Protein AF-A0A939JLJ9-F1 (afdb_monomer_lite)

Sequence (123 aa):
MAKREEILDTALEVIARDGYSRATVRELANSVGLSQAGLLHYFGTKEQLFVEILRRRDERDQRAYGEAVGAAGTAADIAGAFVRLVRHNAQVPGFVQLFTRFSSEASEEQHPAHAFFRDRYAV

Radius of gyration: 15.68 Å; chains: 1; bounding box: 34×30×46 Å

Structure (mmCIF, N/CA/C/O backbone):
data_AF-A0A939JLJ9-F1
#
_entry.id   AF-A0A939JLJ9-F1
#
loop_
_atom_site.group_PDB
_atom_site.id
_atom_site.type_symbol
_atom_site.label_atom_id
_atom_site.label_alt_id
_atom_site.label_comp_id
_atom_site.label_asym_id
_atom_site.label_entity_id
_atom_site.label_seq_id
_atom_site.pdbx_PDB_ins_code
_atom_site.Cartn_x
_atom_site.Cartn_y
_atom_site.Cartn_z
_atom_site.occupancy
_atom_site.B_iso_or_equiv
_atom_site.auth_seq_id
_atom_site.auth_comp_id
_atom_site.auth_asym_id
_atom_site.auth_atom_id
_atom_site.pdbx_PDB_model_num
ATOM 1 N N . MET A 1 1 ? 11.176 3.851 13.111 1.00 63.16 1 MET A N 1
ATOM 2 C CA . MET A 1 1 ? 10.906 3.726 11.663 1.00 63.16 1 MET A CA 1
ATOM 3 C C . MET A 1 1 ? 10.828 2.269 11.224 1.00 63.16 1 MET A C 1
ATOM 5 O O . MET A 1 1 ? 9.762 1.887 10.768 1.00 63.16 1 MET A O 1
ATOM 9 N N . ALA A 1 2 ? 11.836 1.432 11.507 1.00 86.62 2 ALA A N 1
ATOM 10 C CA . ALA A 1 2 ? 11.854 0.010 11.120 1.00 86.62 2 ALA A CA 1
ATOM 11 C C . ALA A 1 2 ? 10.552 -0.775 11.402 1.00 86.62 2 ALA A C 1
ATOM 13 O O . ALA A 1 2 ? 10.023 -1.412 10.502 1.00 86.62 2 ALA A O 1
ATOM 14 N N . LYS A 1 3 ? 9.968 -0.668 12.609 1.00 92.62 3 LYS A N 1
ATOM 15 C CA . LYS A 1 3 ? 8.733 -1.411 12.931 1.00 92.62 3 LYS A CA 1
ATOM 16 C C . LYS A 1 3 ? 7.521 -0.973 12.102 1.00 92.62 3 LYS A C 1
ATOM 18 O O . LYS A 1 3 ? 6.676 -1.792 11.773 1.00 92.62 3 LYS A O 1
ATOM 23 N N . ARG A 1 4 ? 7.426 0.317 11.764 1.00 95.31 4 ARG A N 1
ATOM 24 C CA . ARG A 1 4 ? 6.323 0.838 10.944 1.00 95.31 4 ARG A CA 1
ATOM 25 C C . ARG A 1 4 ? 6.418 0.302 9.517 1.00 95.31 4 ARG A C 1
ATOM 27 O O . ARG A 1 4 ? 5.406 -0.105 8.966 1.00 95.31 4 ARG A O 1
ATOM 34 N N . GLU A 1 5 ? 7.623 0.275 8.955 1.00 94.81 5 GLU A N 1
ATOM 35 C CA . GLU A 1 5 ? 7.892 -0.295 7.628 1.00 94.81 5 GLU A CA 1
ATOM 36 C C . GLU A 1 5 ? 7.624 -1.803 7.598 1.00 94.81 5 GLU A C 1
ATOM 38 O O . GLU A 1 5 ? 6.909 -2.262 6.717 1.00 94.81 5 GLU A O 1
ATOM 43 N N . GLU A 1 6 ? 8.081 -2.548 8.610 1.00 94.62 6 GLU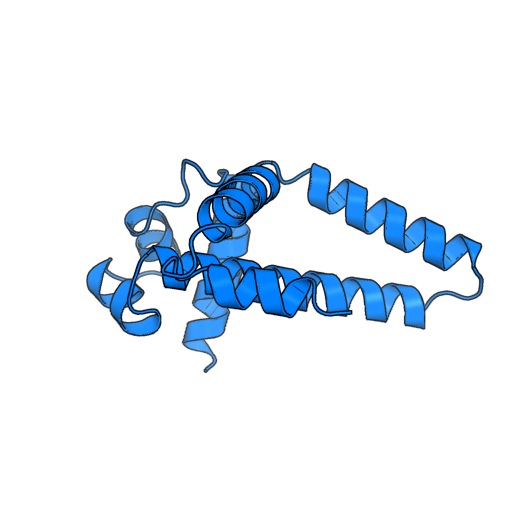 A N 1
ATOM 44 C CA . GLU A 1 6 ? 7.806 -3.985 8.763 1.00 94.62 6 GLU A CA 1
ATOM 45 C C . GLU A 1 6 ? 6.298 -4.285 8.785 1.00 94.62 6 GLU A C 1
ATOM 47 O O . GLU A 1 6 ? 5.830 -5.225 8.137 1.00 94.62 6 GLU A O 1
ATOM 52 N N . ILE A 1 7 ? 5.518 -3.459 9.495 1.00 96.25 7 ILE A N 1
ATOM 53 C CA . ILE A 1 7 ? 4.059 -3.591 9.519 1.00 96.25 7 ILE A CA 1
ATOM 54 C C . ILE A 1 7 ? 3.466 -3.367 8.125 1.00 96.25 7 ILE A C 1
ATOM 56 O O . ILE A 1 7 ? 2.595 -4.129 7.707 1.00 96.25 7 ILE A O 1
ATOM 60 N N . LEU A 1 8 ? 3.918 -2.336 7.408 1.00 96.19 8 LEU A N 1
ATOM 61 C CA . LEU A 1 8 ? 3.416 -2.029 6.069 1.00 96.19 8 LEU A CA 1
ATOM 62 C C . LEU A 1 8 ? 3.784 -3.126 5.065 1.00 96.19 8 LEU A C 1
ATOM 64 O O . LEU A 1 8 ? 2.927 -3.531 4.286 1.00 96.19 8 LEU A O 1
ATOM 68 N N . ASP A 1 9 ? 5.007 -3.650 5.120 1.00 93.88 9 ASP A N 1
ATOM 69 C CA . ASP A 1 9 ? 5.464 -4.731 4.244 1.00 93.88 9 ASP A CA 1
ATOM 70 C C . ASP A 1 9 ? 4.663 -6.018 4.486 1.00 93.88 9 ASP A C 1
ATOM 72 O O . ASP A 1 9 ? 4.153 -6.618 3.539 1.00 93.88 9 ASP A O 1
ATOM 76 N N . THR A 1 10 ? 4.421 -6.371 5.750 1.00 94.19 10 THR A N 1
ATOM 77 C CA . THR A 1 10 ? 3.560 -7.513 6.101 1.00 94.19 10 THR A CA 1
ATOM 78 C C . THR A 1 10 ? 2.116 -7.292 5.638 1.00 94.19 10 THR A C 1
ATOM 80 O O . THR A 1 10 ? 1.476 -8.191 5.093 1.00 94.19 10 THR A O 1
ATOM 83 N N . ALA A 1 11 ? 1.581 -6.079 5.808 1.00 93.44 11 ALA A N 1
ATOM 84 C CA . ALA A 1 11 ? 0.230 -5.752 5.365 1.00 93.44 11 ALA A CA 1
ATOM 85 C C . ALA A 1 11 ? 0.083 -5.829 3.838 1.00 93.44 11 ALA A C 1
ATOM 87 O O . ALA A 1 11 ? -0.963 -6.266 3.348 1.00 93.44 11 ALA A O 1
ATOM 88 N N . LEU A 1 12 ? 1.126 -5.458 3.085 1.00 90.88 12 LEU A N 1
ATOM 89 C CA . LEU A 1 12 ? 1.148 -5.630 1.635 1.00 90.88 12 LEU A CA 1
ATOM 90 C C . LEU A 1 12 ? 1.026 -7.108 1.252 1.00 90.88 12 LEU A C 1
ATOM 92 O O . LEU A 1 12 ? 0.244 -7.442 0.366 1.00 90.88 12 LEU A O 1
ATOM 96 N N . GLU A 1 13 ? 1.750 -7.996 1.931 1.00 88.94 13 GLU A N 1
ATOM 97 C CA . GLU A 1 13 ? 1.680 -9.440 1.681 1.00 88.94 13 GLU A CA 1
ATOM 98 C C . GLU A 1 13 ? 0.297 -10.017 1.996 1.00 88.94 13 GLU A C 1
ATOM 100 O O . GLU A 1 13 ? -0.241 -10.803 1.212 1.00 88.94 13 GLU A O 1
ATOM 105 N N . VAL A 1 14 ? -0.317 -9.593 3.105 1.00 90.38 14 VAL A N 1
ATOM 106 C CA . VAL A 1 14 ? -1.671 -10.025 3.485 1.00 90.38 14 VAL A CA 1
ATOM 107 C C . VAL A 1 14 ? -2.699 -9.580 2.448 1.00 90.38 14 VAL A C 1
ATOM 109 O O . VAL A 1 14 ? -3.480 -10.402 1.974 1.00 90.38 14 VAL A O 1
ATOM 112 N N . ILE A 1 15 ? -2.686 -8.309 2.033 1.00 88.75 15 ILE A N 1
ATOM 113 C CA . ILE A 1 15 ? -3.611 -7.817 0.998 1.00 88.75 15 ILE A CA 1
ATOM 114 C C . ILE A 1 15 ? -3.358 -8.523 -0.330 1.00 88.75 15 ILE A C 1
ATOM 116 O O . ILE A 1 15 ? -4.312 -8.804 -1.064 1.00 88.75 15 ILE A O 1
ATOM 120 N N . ALA A 1 16 ? -2.093 -8.827 -0.631 1.00 84.00 16 ALA A N 1
ATOM 121 C CA . ALA A 1 16 ? -1.745 -9.497 -1.865 1.00 84.00 16 ALA A CA 1
ATOM 122 C C . ALA A 1 16 ? -2.279 -10.929 -1.935 1.00 84.00 16 ALA A C 1
ATOM 124 O O . ALA A 1 16 ? -2.790 -11.348 -2.973 1.00 84.00 16 ALA A O 1
ATOM 125 N N . ARG A 1 17 ? -2.189 -11.657 -0.819 1.00 83.56 17 ARG A N 1
ATOM 126 C CA . ARG A 1 17 ? -2.617 -13.051 -0.707 1.00 83.56 17 ARG A CA 1
ATOM 127 C C . ARG A 1 17 ? -4.126 -13.194 -0.511 1.00 83.56 17 ARG A C 1
ATOM 129 O O . ARG A 1 17 ? -4.758 -14.004 -1.183 1.00 83.56 17 ARG A O 1
ATOM 136 N N . ASP A 1 18 ? -4.696 -12.421 0.409 1.00 81.50 18 ASP A N 1
ATOM 137 C CA . ASP A 1 18 ? -6.040 -12.665 0.948 1.00 81.50 18 ASP A CA 1
ATOM 138 C C . ASP A 1 18 ? -7.097 -11.697 0.391 1.00 81.50 18 ASP A C 1
ATOM 140 O O . ASP A 1 18 ? -8.304 -11.907 0.567 1.00 81.50 18 ASP A O 1
ATOM 144 N N . GLY A 1 19 ? -6.652 -10.658 -0.321 1.00 78.75 19 GLY A N 1
ATOM 145 C CA . GLY A 1 19 ? -7.497 -9.600 -0.856 1.00 78.75 19 GLY A CA 1
ATOM 146 C C . GLY A 1 19 ? -7.845 -8.525 0.178 1.00 78.75 19 GLY A C 1
ATOM 147 O O . GLY A 1 19 ? -7.788 -8.736 1.388 1.00 78.75 19 GLY A O 1
ATOM 148 N N . TYR A 1 20 ? -8.270 -7.353 -0.298 1.00 79.69 20 TYR A N 1
ATOM 149 C CA . TYR A 1 20 ? -8.620 -6.220 0.567 1.00 79.69 20 TYR A CA 1
ATOM 150 C C . TYR A 1 20 ? -9.779 -6.530 1.525 1.00 79.69 20 TYR A C 1
ATOM 152 O O . TYR A 1 20 ? -9.752 -6.122 2.685 1.00 79.69 20 TYR A O 1
ATOM 160 N N . SER A 1 21 ? -10.779 -7.297 1.079 1.00 77.62 21 SER A N 1
ATOM 161 C CA . SER A 1 21 ? -11.934 -7.661 1.907 1.00 77.62 21 SER A CA 1
ATOM 162 C C . SER A 1 21 ? -11.564 -8.448 3.170 1.00 77.62 21 SER A C 1
ATOM 164 O O . SER A 1 21 ? -12.311 -8.393 4.144 1.00 77.62 21 SER A O 1
ATOM 166 N N . ARG A 1 22 ? -10.423 -9.156 3.169 1.00 79.62 22 ARG A N 1
ATOM 167 C CA . ARG A 1 22 ? -9.892 -9.901 4.326 1.00 79.62 22 ARG A CA 1
ATOM 168 C C . ARG A 1 22 ? -8.688 -9.232 4.991 1.00 79.62 22 ARG A C 1
ATOM 170 O O . ARG A 1 22 ? -7.990 -9.847 5.783 1.00 79.62 22 ARG A O 1
ATOM 177 N N . ALA A 1 23 ? -8.404 -7.980 4.659 1.00 84.38 23 ALA A N 1
ATOM 178 C CA . ALA A 1 23 ? -7.325 -7.234 5.289 1.00 84.38 23 ALA A CA 1
ATOM 179 C C . ALA A 1 23 ? -7.869 -6.371 6.433 1.00 84.38 23 ALA A C 1
ATOM 181 O O . ALA A 1 23 ? -7.620 -5.172 6.488 1.00 84.38 23 ALA A O 1
ATOM 182 N N . THR A 1 24 ? -8.680 -6.921 7.342 1.00 90.31 24 THR A N 1
ATOM 183 C CA . THR A 1 24 ? -9.221 -6.109 8.447 1.00 90.31 24 THR A CA 1
ATOM 184 C C . THR A 1 24 ? -8.110 -5.655 9.401 1.00 90.31 24 THR A C 1
ATOM 186 O O . THR A 1 24 ? -7.080 -6.312 9.516 1.00 90.31 24 THR A O 1
ATOM 189 N N . VAL A 1 25 ? -8.326 -4.572 10.166 1.00 93.88 25 VAL A N 1
ATOM 190 C CA . VAL A 1 25 ? -7.371 -4.118 11.209 1.00 93.88 25 VAL A CA 1
ATOM 191 C C . VAL A 1 25 ? -6.998 -5.263 12.154 1.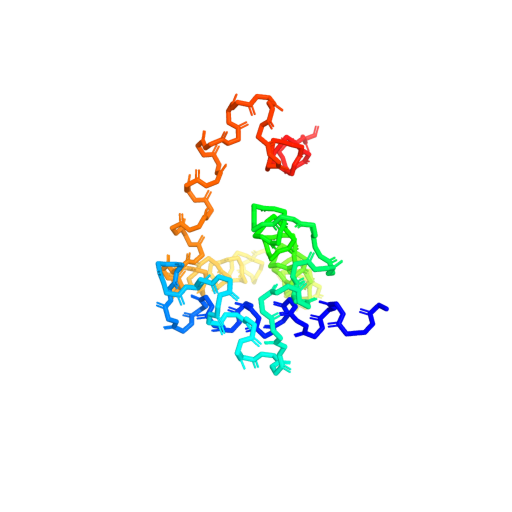00 93.88 25 VAL A C 1
ATOM 193 O O . VAL A 1 25 ? -5.853 -5.375 12.570 1.00 93.88 25 VAL A O 1
ATOM 196 N N . ARG A 1 26 ? -7.953 -6.149 12.457 1.00 94.25 26 ARG A N 1
ATOM 197 C CA . ARG A 1 26 ? -7.729 -7.349 13.266 1.00 94.25 26 ARG A CA 1
ATOM 198 C C . ARG A 1 26 ? -6.774 -8.337 12.603 1.00 94.25 26 ARG A C 1
ATOM 200 O O . ARG A 1 26 ? -5.844 -8.790 13.255 1.00 94.25 26 ARG A O 1
ATOM 207 N N . GLU A 1 27 ? -7.012 -8.690 11.344 1.00 93.12 27 GLU A N 1
ATOM 208 C CA . GLU A 1 27 ? -6.158 -9.638 10.614 1.00 93.12 27 GLU A CA 1
ATOM 209 C C . GLU A 1 27 ? -4.755 -9.073 10.407 1.00 93.12 27 GLU A C 1
ATOM 211 O O . GLU A 1 27 ? -3.774 -9.768 10.662 1.00 93.12 27 GLU A O 1
ATOM 216 N N . LEU A 1 28 ? -4.660 -7.790 10.052 1.00 94.31 28 LEU A N 1
ATOM 217 C CA . LEU A 1 28 ? -3.388 -7.088 9.936 1.00 94.31 28 LEU A CA 1
ATOM 218 C C . LEU A 1 28 ? -2.642 -7.080 11.272 1.00 94.31 28 LEU A C 1
ATOM 220 O O . LEU A 1 28 ? -1.482 -7.475 11.309 1.00 94.31 28 LEU A O 1
ATOM 224 N N . ALA A 1 29 ? -3.303 -6.726 12.377 1.00 95.81 29 ALA A N 1
ATOM 225 C CA . ALA A 1 29 ? -2.685 -6.717 13.703 1.00 95.81 29 ALA A CA 1
ATOM 226 C C . ALA A 1 29 ? -2.180 -8.112 14.103 1.00 95.81 29 ALA A C 1
ATOM 228 O O . ALA A 1 29 ? -1.038 -8.247 14.538 1.00 95.81 29 ALA A O 1
ATOM 229 N N . ASN A 1 30 ? -2.982 -9.152 13.857 1.00 95.75 30 ASN A N 1
ATOM 230 C CA . ASN A 1 30 ? -2.582 -10.537 14.098 1.00 95.75 30 ASN A CA 1
ATOM 231 C C . ASN A 1 30 ? -1.350 -10.929 13.269 1.00 95.75 30 ASN A C 1
ATOM 233 O O . ASN A 1 30 ? -0.451 -11.579 13.795 1.00 95.75 30 ASN A O 1
ATOM 237 N N . SER A 1 31 ? -1.286 -10.515 11.998 1.00 94.12 31 SER A N 1
ATOM 238 C CA . SER A 1 31 ? -0.173 -10.854 11.101 1.00 94.12 31 SER A CA 1
ATOM 239 C C . SER A 1 31 ? 1.172 -10.265 11.543 1.00 94.12 31 SER A C 1
ATOM 241 O O . SER A 1 31 ? 2.212 -10.846 11.256 1.00 94.12 31 SER A O 1
ATOM 243 N N . VAL A 1 32 ? 1.148 -9.158 12.295 1.00 95.00 32 VAL A N 1
ATOM 244 C CA . VAL A 1 32 ? 2.346 -8.467 12.806 1.00 95.00 32 VAL A CA 1
ATOM 245 C C . VAL A 1 32 ? 2.558 -8.651 14.314 1.00 95.00 32 VAL A C 1
ATOM 247 O O . VAL A 1 32 ? 3.420 -7.994 14.902 1.00 95.00 32 VAL A O 1
ATOM 250 N N . GLY A 1 33 ? 1.766 -9.519 14.956 1.00 95.62 33 GLY A N 1
ATOM 251 C CA . GLY A 1 33 ? 1.871 -9.814 16.388 1.00 95.62 33 GLY A CA 1
ATOM 252 C C . GLY A 1 33 ? 1.465 -8.659 17.312 1.00 95.62 33 GLY A C 1
ATOM 253 O O . GLY A 1 33 ? 2.005 -8.536 18.409 1.00 95.62 33 GLY A O 1
ATOM 254 N N . LEU A 1 34 ? 0.542 -7.795 16.881 1.00 96.69 34 LEU A N 1
ATOM 255 C CA . LEU A 1 34 ? 0.046 -6.650 17.649 1.00 96.69 34 LEU A CA 1
ATOM 256 C C . LEU A 1 34 ? -1.433 -6.808 18.020 1.00 96.69 34 LEU A C 1
ATOM 258 O O . LEU A 1 34 ? -2.193 -7.541 17.391 1.00 96.69 34 LEU A O 1
ATOM 262 N N . SER A 1 35 ? -1.873 -6.054 19.029 1.00 97.75 35 SER A N 1
ATOM 263 C CA . SER A 1 35 ? -3.303 -5.818 19.249 1.00 97.75 35 SER A CA 1
ATOM 264 C C . SER A 1 35 ? -3.839 -4.804 18.230 1.00 97.75 35 SER A C 1
ATOM 266 O O . SER A 1 35 ? -3.076 -4.016 17.673 1.00 97.75 35 SER A O 1
ATOM 268 N N . GLN A 1 36 ? -5.158 -4.758 18.012 1.00 97.06 36 GLN A N 1
ATOM 269 C CA . GLN A 1 36 ? -5.761 -3.743 17.130 1.00 97.06 36 GLN A CA 1
ATOM 270 C C . GLN A 1 36 ? -5.457 -2.316 17.602 1.00 97.06 36 GLN A C 1
ATOM 272 O O . GLN A 1 36 ? -5.097 -1.467 16.795 1.00 97.06 36 GLN A O 1
ATOM 277 N N . ALA A 1 37 ? -5.552 -2.067 18.912 1.00 96.94 37 ALA A N 1
ATOM 278 C CA . ALA A 1 37 ? -5.207 -0.775 19.497 1.00 96.94 37 ALA A CA 1
ATOM 279 C C . ALA A 1 37 ? -3.714 -0.457 19.321 1.00 96.94 37 ALA A C 1
ATOM 281 O O . ALA A 1 37 ? -3.366 0.667 18.977 1.00 96.94 37 ALA A O 1
ATOM 282 N N . GLY A 1 38 ? -2.840 -1.455 19.496 1.00 97.12 38 GLY A N 1
ATOM 283 C CA . GLY A 1 38 ? -1.405 -1.314 19.267 1.00 97.12 38 GLY A CA 1
ATOM 284 C C . GLY A 1 38 ? -1.081 -0.998 17.810 1.00 97.12 38 GLY A C 1
ATOM 285 O O . GLY A 1 38 ? -0.281 -0.110 17.552 1.00 97.12 38 GLY A O 1
ATOM 286 N N . LEU A 1 39 ? -1.743 -1.657 16.856 1.00 97.38 39 LEU A N 1
ATOM 287 C CA . LEU A 1 39 ? -1.598 -1.355 15.435 1.00 97.38 39 LEU A CA 1
ATOM 288 C C . LEU A 1 39 ? -2.071 0.070 15.124 1.00 97.38 39 LEU A C 1
ATOM 290 O O . LEU A 1 39 ? -1.327 0.846 14.533 1.00 97.38 39 LEU A O 1
ATOM 294 N N . LEU A 1 40 ? -3.277 0.441 15.558 1.00 96.62 40 LEU A N 1
ATOM 295 C CA . LEU A 1 40 ? -3.816 1.781 15.321 1.00 96.62 40 LEU A CA 1
ATOM 296 C C . LEU A 1 40 ? -3.006 2.876 16.022 1.00 96.62 40 LEU A C 1
ATOM 298 O O . LEU A 1 40 ? -2.945 3.985 15.511 1.00 96.62 40 LEU A O 1
ATOM 302 N N . HIS A 1 41 ? -2.295 2.582 17.111 1.00 96.50 41 HIS A N 1
ATOM 303 C CA . HIS A 1 41 ? -1.367 3.538 17.719 1.00 96.50 41 HIS A CA 1
ATOM 304 C C . HIS A 1 41 ? -0.262 4.001 16.747 1.00 96.50 41 HIS A C 1
ATOM 306 O O . HIS A 1 41 ? 0.146 5.158 16.799 1.00 96.50 41 HIS A O 1
ATOM 312 N N . TYR A 1 42 ? 0.183 3.147 15.816 1.00 96.25 42 TYR A N 1
ATOM 313 C CA . TYR A 1 42 ? 1.193 3.514 14.810 1.00 96.25 42 TYR A CA 1
ATOM 314 C C . TYR A 1 42 ? 0.649 4.368 13.655 1.00 96.25 42 TYR A C 1
ATOM 316 O O . TYR A 1 42 ? 1.426 5.075 13.007 1.00 96.25 42 TYR A O 1
ATOM 324 N N . PHE A 1 43 ? -0.649 4.271 13.354 1.00 96.06 43 PHE A N 1
ATOM 325 C CA . PHE A 1 43 ? -1.227 4.810 12.114 1.00 96.06 43 PHE A CA 1
ATOM 326 C C . PHE A 1 43 ? -2.413 5.759 12.333 1.00 96.06 43 PHE A C 1
ATOM 328 O O . PHE A 1 43 ? -2.850 6.411 11.394 1.00 96.06 43 PHE A O 1
ATOM 335 N N . GLY A 1 44 ? -2.922 5.875 13.557 1.00 95.06 44 GLY A N 1
ATOM 336 C CA . GLY A 1 44 ? -4.092 6.674 13.912 1.00 95.06 44 GLY A CA 1
ATOM 337 C C . GLY A 1 44 ? -5.398 5.937 13.630 1.00 95.06 44 GLY A C 1
ATOM 338 O O . GLY A 1 44 ? -6.014 5.384 14.540 1.00 95.06 44 GLY A O 1
ATOM 339 N N . THR A 1 45 ? -5.829 5.928 12.369 1.00 94.69 45 THR A N 1
ATOM 340 C CA . THR A 1 45 ? -7.104 5.325 11.946 1.00 94.69 45 THR A CA 1
ATOM 341 C C . THR A 1 45 ? -6.889 4.160 10.989 1.00 94.69 45 THR A C 1
ATOM 343 O O . THR A 1 45 ? -5.807 3.968 10.429 1.00 94.69 45 THR A O 1
ATOM 346 N N . LYS A 1 46 ? -7.944 3.366 10.785 1.00 93.00 46 LYS A N 1
ATOM 347 C CA . LYS A 1 46 ? -7.953 2.304 9.776 1.00 93.00 46 LYS A CA 1
ATOM 348 C C . LYS A 1 46 ? -7.692 2.889 8.388 1.00 93.00 46 LYS A C 1
ATOM 350 O O . LYS A 1 46 ? -6.875 2.362 7.643 1.00 93.00 46 LYS A O 1
ATOM 355 N N . GLU A 1 47 ? -8.381 3.969 8.051 1.00 92.81 47 GLU A N 1
ATOM 356 C CA . GLU A 1 47 ? -8.290 4.641 6.758 1.00 92.81 47 GLU A CA 1
ATOM 357 C C . GLU A 1 47 ? -6.866 5.146 6.529 1.00 92.81 47 GLU A C 1
ATOM 359 O O . GLU A 1 47 ? -6.291 4.882 5.476 1.00 92.81 47 GLU A O 1
ATOM 364 N N . GLN A 1 48 ? -6.255 5.766 7.544 1.00 94.81 48 GLN A N 1
ATOM 365 C CA . GLN A 1 48 ? -4.872 6.216 7.454 1.00 94.81 48 GLN A CA 1
ATOM 366 C C . GLN A 1 48 ? -3.902 5.041 7.301 1.00 94.81 48 GLN A C 1
ATOM 368 O O . GLN A 1 48 ? -3.024 5.102 6.448 1.00 94.81 48 GLN A O 1
ATOM 373 N N . LEU A 1 49 ? -4.079 3.940 8.040 1.00 95.19 49 LEU A N 1
ATOM 374 C CA . LEU A 1 49 ? -3.293 2.717 7.831 1.00 95.19 49 LEU A CA 1
ATOM 375 C C . LEU A 1 49 ? -3.345 2.263 6.362 1.00 95.19 49 LEU A C 1
ATOM 377 O O . LEU A 1 49 ? -2.305 1.987 5.772 1.00 95.19 49 LEU A O 1
ATOM 381 N N . PHE A 1 50 ? -4.526 2.231 5.744 1.00 93.62 50 PHE A N 1
ATOM 382 C CA . PHE A 1 50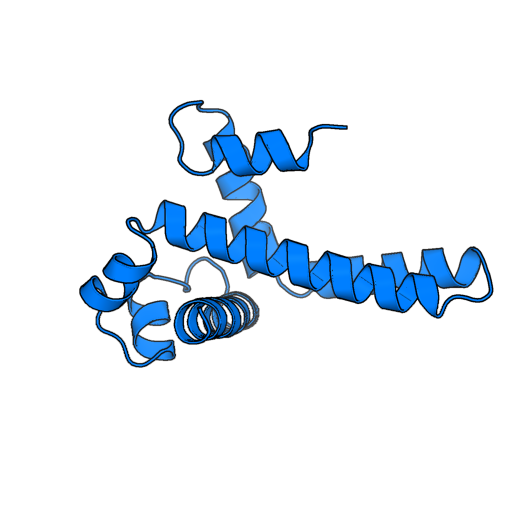 ? -4.649 1.845 4.335 1.00 93.62 50 PHE A CA 1
ATOM 383 C C . PHE A 1 50 ? -4.022 2.845 3.364 1.00 93.62 50 PHE A C 1
ATOM 385 O O . PHE A 1 50 ? -3.426 2.420 2.375 1.00 93.62 50 PHE A O 1
ATOM 392 N N . VAL A 1 51 ? -4.096 4.148 3.646 1.00 94.50 51 VAL A N 1
ATOM 393 C CA . VAL A 1 51 ? -3.376 5.171 2.869 1.00 94.50 51 VAL A CA 1
ATOM 394 C C . VAL A 1 51 ? -1.867 4.932 2.927 1.00 94.50 51 VAL A C 1
ATOM 396 O O . VAL A 1 51 ? -1.187 4.986 1.905 1.00 94.50 51 VAL A O 1
ATOM 399 N N . GLU A 1 52 ? -1.332 4.611 4.102 1.00 95.44 52 GLU A N 1
ATOM 400 C CA . GLU A 1 52 ? 0.092 4.314 4.272 1.00 95.44 52 GLU A CA 1
ATOM 401 C C . GLU A 1 52 ? 0.505 3.021 3.564 1.00 95.44 52 GLU A C 1
ATOM 403 O O . GLU A 1 52 ? 1.587 2.957 2.984 1.00 95.44 52 GLU A O 1
ATOM 408 N N . ILE A 1 53 ? -0.369 2.013 3.543 1.00 93.62 53 ILE A N 1
ATOM 409 C CA . ILE A 1 53 ? -0.152 0.787 2.769 1.00 93.62 53 ILE A CA 1
ATOM 410 C C . ILE A 1 53 ? -0.118 1.093 1.264 1.00 93.62 53 ILE A C 1
ATOM 412 O O . ILE A 1 53 ? 0.767 0.605 0.562 1.00 93.62 53 ILE A O 1
ATOM 416 N N . LEU A 1 54 ? -1.037 1.925 0.758 1.00 91.06 54 LEU A N 1
ATOM 417 C CA . LEU A 1 54 ? -1.030 2.361 -0.643 1.00 91.06 54 LEU A CA 1
ATOM 418 C C . LEU A 1 54 ? 0.253 3.127 -0.990 1.00 91.06 54 LEU A C 1
ATOM 420 O O . LEU A 1 54 ? 0.864 2.847 -2.019 1.00 91.06 54 LEU A O 1
ATOM 424 N N . ARG A 1 55 ? 0.711 4.023 -0.109 1.00 93.00 55 ARG A N 1
ATOM 425 C CA . ARG A 1 55 ? 1.978 4.743 -0.297 1.00 93.00 55 ARG A CA 1
ATOM 426 C C . ARG A 1 55 ? 3.175 3.793 -0.325 1.00 93.00 55 ARG A C 1
ATOM 428 O O . ARG A 1 55 ? 4.011 3.894 -1.216 1.00 93.00 55 ARG A O 1
ATOM 435 N N . ARG A 1 56 ? 3.231 2.823 0.592 1.00 92.81 56 ARG A N 1
ATOM 436 C CA . ARG A 1 56 ? 4.301 1.815 0.619 1.00 92.81 56 ARG A CA 1
ATOM 437 C C . ARG A 1 56 ? 4.330 0.974 -0.658 1.00 92.81 56 ARG A C 1
ATOM 439 O O . ARG A 1 56 ? 5.407 0.670 -1.169 1.00 92.81 56 ARG A O 1
ATOM 446 N N . ARG A 1 57 ? 3.155 0.614 -1.186 1.00 88.56 57 ARG A N 1
ATOM 447 C CA . ARG A 1 57 ? 3.035 -0.065 -2.481 1.00 88.56 57 ARG A CA 1
ATOM 448 C C . ARG A 1 57 ? 3.613 0.794 -3.602 1.00 88.56 57 ARG A C 1
ATOM 450 O O . ARG A 1 57 ? 4.426 0.295 -4.369 1.00 88.56 57 ARG A O 1
ATOM 457 N N . ASP A 1 58 ? 3.220 2.063 -3.677 1.00 87.50 58 ASP A N 1
ATOM 458 C CA . ASP A 1 58 ? 3.707 2.983 -4.707 1.00 87.50 58 ASP A CA 1
ATOM 459 C C . ASP A 1 58 ? 5.228 3.133 -4.668 1.00 87.50 58 ASP A C 1
ATOM 461 O O . ASP A 1 58 ? 5.876 3.055 -5.707 1.00 87.50 58 ASP A O 1
ATOM 465 N N . GLU A 1 59 ? 5.815 3.275 -3.479 1.00 89.75 59 GLU A N 1
ATOM 466 C CA . GLU A 1 59 ? 7.270 3.321 -3.308 1.00 89.75 59 GLU A CA 1
ATOM 467 C C . GLU A 1 59 ? 7.953 2.042 -3.811 1.00 89.75 59 GLU A C 1
ATOM 469 O O . GLU A 1 59 ? 9.005 2.108 -4.452 1.00 89.75 59 GLU A O 1
ATOM 474 N N . ARG A 1 60 ? 7.371 0.869 -3.530 1.00 86.50 60 ARG A N 1
ATOM 475 C CA . ARG A 1 60 ? 7.894 -0.423 -3.994 1.00 86.50 60 ARG A CA 1
ATOM 476 C C . ARG A 1 60 ? 7.808 -0.541 -5.515 1.00 86.50 60 ARG A C 1
ATOM 478 O O . ARG A 1 60 ? 8.794 -0.927 -6.142 1.00 86.50 60 ARG A O 1
ATOM 485 N N . ASP A 1 61 ? 6.668 -0.176 -6.096 1.00 83.88 61 ASP A N 1
ATOM 486 C CA . ASP A 1 61 ? 6.434 -0.216 -7.541 1.00 83.88 61 ASP A CA 1
ATOM 487 C C . ASP A 1 61 ? 7.354 0.771 -8.275 1.00 83.88 61 ASP A C 1
ATOM 489 O O . ASP A 1 61 ? 7.950 0.418 -9.292 1.00 83.88 61 ASP A O 1
ATOM 493 N N . GLN A 1 62 ? 7.537 1.983 -7.738 1.00 85.00 62 GLN A N 1
ATOM 494 C CA . GLN A 1 62 ? 8.450 2.988 -8.288 1.00 85.00 62 GLN A CA 1
ATOM 495 C C . GLN A 1 62 ? 9.907 2.525 -8.252 1.00 85.00 62 GLN A C 1
ATOM 497 O O . GLN A 1 62 ? 10.611 2.686 -9.247 1.00 85.00 62 GLN A O 1
ATOM 502 N N . ARG A 1 63 ? 10.363 1.925 -7.143 1.00 88.44 63 ARG A N 1
ATOM 503 C CA . ARG A 1 63 ? 11.720 1.361 -7.054 1.00 88.44 63 ARG A CA 1
ATOM 504 C C . ARG A 1 63 ? 11.917 0.234 -8.062 1.00 88.44 63 ARG A C 1
ATOM 506 O O . ARG A 1 63 ? 12.859 0.292 -8.844 1.00 88.44 63 ARG A O 1
ATOM 513 N N . ALA A 1 64 ? 10.996 -0.730 -8.104 1.00 84.12 64 ALA A N 1
ATOM 514 C CA . ALA A 1 64 ? 11.071 -1.856 -9.033 1.00 84.12 64 ALA A CA 1
ATOM 515 C C . ALA A 1 64 ? 11.058 -1.397 -10.502 1.00 84.12 64 ALA A C 1
ATOM 517 O O . ALA A 1 64 ? 11.810 -1.912 -11.329 1.00 84.12 64 ALA A O 1
ATOM 518 N N . TYR A 1 65 ? 10.228 -0.404 -10.832 1.00 83.75 65 TYR A N 1
ATOM 519 C CA . TYR A 1 65 ? 10.206 0.192 -12.164 1.00 83.75 65 TYR A CA 1
ATOM 520 C C . TYR A 1 65 ? 11.506 0.939 -12.477 1.00 83.75 65 TYR A C 1
ATOM 522 O O . TYR A 1 65 ? 12.075 0.738 -13.545 1.00 83.75 65 TYR A O 1
ATOM 530 N N . GLY A 1 66 ? 12.003 1.757 -11.547 1.00 87.69 66 GLY A N 1
ATOM 531 C CA . GLY A 1 66 ? 13.253 2.501 -11.700 1.00 87.69 66 GLY A CA 1
ATOM 532 C C . GLY A 1 66 ? 14.461 1.590 -11.916 1.00 87.69 66 GLY A C 1
ATOM 533 O O . GLY A 1 66 ? 15.257 1.843 -12.815 1.00 87.69 66 GLY A O 1
ATOM 534 N N . GLU A 1 67 ? 14.563 0.493 -11.164 1.00 87.88 67 GLU A N 1
ATOM 535 C CA . GLU A 1 67 ? 15.591 -0.540 -11.355 1.00 87.88 67 GLU A CA 1
ATOM 536 C C . GLU A 1 67 ? 15.475 -1.204 -12.732 1.00 87.88 67 GLU A C 1
ATOM 538 O O . GLU A 1 67 ? 16.468 -1.336 -13.449 1.00 87.88 67 GLU A O 1
ATOM 543 N N . ALA A 1 68 ? 14.258 -1.575 -13.139 1.00 84.62 68 ALA A N 1
ATOM 544 C CA . ALA A 1 68 ? 14.026 -2.204 -14.434 1.00 84.62 68 ALA A CA 1
ATOM 545 C C . ALA A 1 68 ? 14.332 -1.264 -15.613 1.00 84.62 68 ALA A C 1
ATOM 547 O O . ALA A 1 68 ? 14.849 -1.718 -16.631 1.00 84.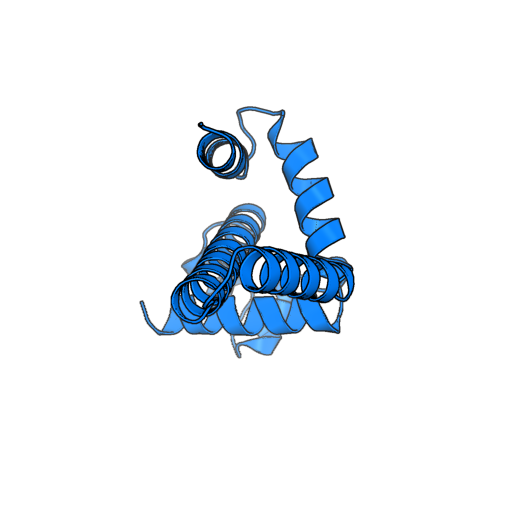62 68 ALA A O 1
ATOM 548 N N . VAL A 1 69 ? 14.042 0.033 -15.472 1.00 87.06 69 VAL A N 1
ATOM 549 C CA . VAL A 1 69 ? 14.399 1.068 -16.452 1.00 87.06 69 VAL A CA 1
ATOM 550 C C . VAL A 1 69 ? 15.905 1.317 -16.459 1.00 87.06 69 VAL A C 1
ATOM 552 O O . VAL A 1 69 ? 16.492 1.404 -17.530 1.00 87.06 69 VAL A O 1
ATOM 555 N N . GLY A 1 70 ? 16.552 1.390 -15.294 1.00 89.31 70 GLY A N 1
ATOM 556 C CA . GLY A 1 70 ? 18.002 1.574 -15.197 1.00 89.31 70 GLY A CA 1
ATOM 557 C C . GLY A 1 70 ? 18.802 0.418 -15.805 1.00 89.31 70 GLY A C 1
ATOM 558 O O . GLY A 1 70 ? 19.893 0.633 -16.325 1.00 89.31 70 GLY A O 1
ATOM 559 N N . ALA A 1 71 ? 18.246 -0.796 -15.783 1.00 87.94 71 ALA A N 1
ATOM 560 C CA . ALA A 1 71 ? 18.822 -1.979 -16.419 1.00 87.94 71 ALA A CA 1
ATOM 561 C C . ALA A 1 71 ? 18.443 -2.141 -17.907 1.00 87.94 71 ALA A C 1
ATOM 563 O O . ALA A 1 71 ? 18.951 -3.046 -18.572 1.00 87.94 71 ALA A O 1
ATOM 564 N N . ALA A 1 72 ? 17.536 -1.314 -18.435 1.00 89.62 72 ALA A N 1
ATOM 565 C CA . ALA A 1 72 ? 17.050 -1.431 -19.804 1.00 89.62 72 ALA A CA 1
ATOM 566 C C . ALA A 1 72 ? 18.065 -0.871 -20.812 1.00 89.62 72 ALA A C 1
ATOM 568 O O . ALA A 1 72 ? 18.528 0.261 -20.685 1.00 89.62 72 ALA A O 1
ATOM 569 N N . GLY A 1 73 ? 18.374 -1.646 -21.856 1.00 87.69 73 GLY A N 1
ATOM 570 C CA . GLY A 1 73 ? 19.251 -1.204 -22.945 1.00 87.69 73 GLY A CA 1
ATOM 571 C C . GLY A 1 73 ? 18.504 -0.493 -24.075 1.00 87.69 73 GLY A C 1
ATOM 572 O O . GLY A 1 73 ? 19.104 0.258 -24.842 1.00 87.69 73 GLY A O 1
ATOM 573 N N . THR A 1 74 ? 17.194 -0.729 -24.196 1.00 92.75 74 THR A N 1
ATOM 574 C CA . THR A 1 74 ? 16.360 -0.212 -25.288 1.00 92.75 74 THR A CA 1
ATOM 575 C C . THR A 1 74 ? 14.978 0.244 -24.812 1.00 92.75 74 THR A C 1
ATOM 577 O O . THR A 1 74 ? 14.482 -0.162 -23.761 1.00 92.75 74 THR A O 1
ATOM 580 N N . ALA A 1 75 ? 14.288 1.038 -25.638 1.00 88.88 75 ALA A N 1
ATOM 581 C CA . ALA A 1 75 ? 12.891 1.409 -25.393 1.00 88.88 75 ALA A CA 1
ATOM 582 C C . ALA A 1 75 ? 11.945 0.190 -25.351 1.00 88.88 75 ALA A C 1
ATOM 584 O O . ALA A 1 75 ? 10.951 0.200 -24.624 1.00 88.88 75 ALA A O 1
ATOM 585 N N . ALA A 1 76 ? 12.264 -0.878 -26.092 1.00 91.38 76 ALA A N 1
ATOM 586 C CA . ALA A 1 76 ? 11.503 -2.124 -26.055 1.00 91.38 76 ALA A CA 1
ATOM 587 C C . ALA A 1 76 ? 11.637 -2.833 -24.696 1.00 91.38 76 ALA A C 1
ATOM 589 O O . ALA A 1 76 ? 10.651 -3.366 -24.184 1.00 91.38 76 ALA A O 1
ATOM 590 N N . ASP A 1 77 ? 12.818 -2.780 -24.074 1.00 88.56 77 ASP A N 1
ATOM 591 C CA . ASP A 1 77 ? 13.044 -3.341 -22.737 1.00 88.56 77 ASP A CA 1
ATOM 592 C C . ASP A 1 77 ? 12.246 -2.586 -21.671 1.00 88.56 77 ASP A C 1
ATOM 594 O O . ASP A 1 77 ? 11.629 -3.216 -20.808 1.00 88.56 77 ASP A O 1
ATOM 598 N N . ILE A 1 78 ? 12.186 -1.253 -21.781 1.00 87.75 78 ILE A N 1
ATOM 599 C CA . ILE A 1 78 ? 11.368 -0.391 -20.914 1.00 87.75 78 ILE A CA 1
ATOM 600 C C . ILE A 1 78 ? 9.886 -0.745 -21.059 1.00 87.75 78 ILE A C 1
ATOM 602 O O . ILE A 1 78 ? 9.205 -0.998 -20.063 1.00 87.75 78 ILE A O 1
ATOM 606 N N . ALA A 1 79 ? 9.382 -0.825 -22.294 1.00 89.31 79 ALA A N 1
ATOM 607 C CA . ALA A 1 79 ? 7.998 -1.219 -22.549 1.00 89.31 79 ALA A CA 1
ATOM 608 C C . ALA A 1 79 ? 7.702 -2.622 -21.986 1.00 89.31 79 ALA A C 1
ATOM 610 O O . ALA A 1 79 ? 6.671 -2.842 -21.347 1.00 89.31 79 ALA A O 1
ATOM 611 N N . GLY A 1 80 ? 8.635 -3.565 -22.146 1.00 88.06 80 GLY A N 1
ATOM 612 C CA . GLY A 1 80 ? 8.541 -4.901 -21.565 1.00 88.06 80 GLY A CA 1
ATOM 613 C C . GLY A 1 80 ? 8.518 -4.894 -20.033 1.00 88.06 80 GLY A C 1
ATOM 614 O O . GLY A 1 80 ? 7.734 -5.630 -19.431 1.00 88.06 80 GLY A O 1
ATOM 615 N N . ALA A 1 81 ? 9.338 -4.058 -19.392 1.00 85.12 81 ALA A N 1
ATOM 616 C CA . ALA A 1 81 ? 9.354 -3.879 -17.941 1.00 85.12 81 ALA A CA 1
ATOM 617 C C . ALA A 1 81 ? 8.025 -3.323 -17.423 1.00 85.12 81 ALA A C 1
ATOM 619 O O . ALA A 1 81 ? 7.459 -3.872 -16.476 1.00 85.12 81 ALA A O 1
ATOM 620 N N . PHE A 1 82 ? 7.480 -2.310 -18.097 1.00 83.62 82 PHE A N 1
ATOM 621 C CA . PHE A 1 82 ? 6.177 -1.745 -17.766 1.00 83.62 82 PHE A CA 1
ATOM 622 C C . PHE A 1 82 ? 5.056 -2.790 -17.868 1.00 83.62 82 PHE A C 1
ATOM 624 O O . PHE A 1 82 ? 4.272 -2.956 -16.935 1.00 83.62 82 PHE A O 1
ATOM 631 N N . VAL A 1 83 ? 5.014 -3.573 -18.951 1.00 86.75 83 VAL A N 1
ATOM 632 C CA . VAL A 1 83 ? 4.008 -4.637 -19.119 1.00 86.75 83 VAL A CA 1
ATOM 633 C C . VAL A 1 83 ? 4.118 -5.704 -18.025 1.00 86.75 83 VAL A C 1
ATOM 635 O O . VAL A 1 83 ? 3.091 -6.169 -17.524 1.00 86.75 83 VAL A O 1
ATOM 638 N N . ARG A 1 84 ? 5.335 -6.095 -17.622 1.00 84.19 84 ARG A N 1
ATOM 639 C CA . ARG A 1 84 ? 5.536 -7.041 -16.508 1.00 84.19 84 ARG A CA 1
ATOM 640 C C . ARG A 1 84 ? 5.016 -6.477 -15.187 1.00 84.19 84 ARG A C 1
ATOM 642 O O . ARG A 1 84 ? 4.316 -7.197 -14.479 1.00 84.19 84 ARG A O 1
ATOM 649 N N . LEU A 1 85 ? 5.292 -5.205 -14.897 1.00 78.44 85 LEU A N 1
ATOM 650 C CA . LEU A 1 85 ? 4.800 -4.525 -13.698 1.00 78.44 85 LEU A CA 1
ATOM 651 C C . LEU A 1 85 ? 3.266 -4.473 -13.674 1.00 78.44 85 LEU A C 1
ATOM 653 O O . LEU A 1 85 ? 2.646 -4.855 -12.685 1.00 78.44 85 LEU A O 1
ATOM 657 N N . VAL A 1 86 ? 2.640 -4.075 -14.786 1.00 80.62 86 VAL A N 1
ATOM 658 C CA . VAL A 1 86 ? 1.175 -4.032 -14.911 1.00 80.62 86 VAL A CA 1
ATOM 659 C C . VAL A 1 86 ? 0.562 -5.425 -14.742 1.00 80.62 86 VAL A C 1
ATOM 661 O O . VAL A 1 86 ? -0.420 -5.570 -14.015 1.00 80.62 86 VAL A O 1
ATOM 664 N N . ARG A 1 87 ? 1.143 -6.468 -15.353 1.00 81.19 87 ARG A N 1
ATOM 665 C CA . ARG A 1 87 ? 0.668 -7.854 -15.187 1.00 81.19 87 ARG A CA 1
ATOM 666 C C . ARG A 1 87 ? 0.799 -8.342 -13.750 1.00 81.19 87 ARG A C 1
ATOM 668 O O . ARG A 1 87 ? -0.138 -8.955 -13.252 1.00 81.19 87 ARG A O 1
ATOM 675 N N . HIS A 1 88 ? 1.920 -8.062 -13.091 1.00 75.69 88 HIS A N 1
ATOM 676 C CA . HIS A 1 88 ? 2.111 -8.399 -11.683 1.00 75.69 88 HIS A CA 1
ATOM 677 C C . HIS A 1 88 ? 1.055 -7.711 -10.810 1.00 75.69 88 HIS A C 1
ATOM 679 O O . HIS A 1 88 ? 0.380 -8.365 -10.023 1.00 75.69 88 HIS A O 1
ATOM 685 N N . ASN A 1 89 ? 0.820 -6.418 -11.034 1.00 71.56 89 ASN A N 1
ATOM 686 C CA . ASN A 1 89 ? -0.209 -5.660 -10.329 1.00 71.56 89 ASN A CA 1
ATOM 687 C C . ASN A 1 89 ? -1.628 -6.203 -10.569 1.00 71.56 89 ASN A C 1
ATOM 689 O O . ASN A 1 89 ? -2.421 -6.292 -9.633 1.00 71.56 89 ASN A O 1
ATOM 693 N N . ALA A 1 90 ? -1.949 -6.617 -11.797 1.00 71.19 90 ALA A N 1
ATOM 694 C CA . ALA A 1 90 ? -3.239 -7.222 -12.132 1.00 71.19 90 ALA A CA 1
ATOM 695 C C . ALA A 1 90 ? -3.450 -8.608 -11.488 1.00 71.19 90 ALA A C 1
ATOM 697 O O . ALA A 1 90 ? -4.590 -9.022 -11.288 1.00 71.19 90 ALA A O 1
ATOM 698 N N . GLN A 1 91 ? -2.371 -9.314 -11.134 1.00 68.62 91 GLN A N 1
ATOM 699 C CA . GLN A 1 91 ? -2.425 -10.591 -10.411 1.00 68.62 91 GLN A CA 1
ATOM 700 C C . GLN A 1 91 ? -2.700 -10.429 -8.915 1.00 68.62 91 GLN A C 1
ATOM 702 O O . GLN A 1 91 ? -2.831 -11.430 -8.213 1.00 68.62 91 GLN A O 1
ATOM 707 N N . VAL A 1 92 ? -2.843 -9.191 -8.432 1.00 72.19 92 VAL A N 1
ATOM 708 C CA . VAL A 1 92 ? -3.157 -8.901 -7.038 1.00 72.19 92 VAL A CA 1
ATOM 709 C C . VAL A 1 92 ? -4.514 -8.189 -6.927 1.00 72.19 92 VAL A C 1
ATOM 711 O O . VAL A 1 92 ? -4.570 -6.971 -6.719 1.00 72.19 92 VAL A O 1
ATOM 714 N N . PRO A 1 93 ? -5.643 -8.926 -7.043 1.00 72.81 93 PRO A N 1
ATOM 715 C CA . PRO A 1 93 ? -6.985 -8.341 -7.024 1.00 72.81 93 PRO A CA 1
ATOM 716 C C . PRO A 1 93 ? -7.251 -7.464 -5.799 1.00 72.81 93 PRO A C 1
ATOM 718 O O . PRO A 1 93 ? -7.959 -6.462 -5.898 1.00 72.81 93 PRO A O 1
ATOM 721 N N . GLY A 1 94 ? -6.653 -7.811 -4.652 1.00 81.50 94 GLY A N 1
ATOM 722 C CA . GLY A 1 94 ? -6.795 -7.065 -3.406 1.00 81.50 94 GLY A CA 1
ATOM 723 C C . GLY A 1 94 ? -6.390 -5.600 -3.522 1.00 81.50 94 GLY A C 1
ATOM 724 O O . GLY A 1 94 ? -7.115 -4.730 -3.045 1.00 81.50 94 GLY A O 1
ATOM 725 N N . PHE A 1 95 ? -5.281 -5.302 -4.202 1.00 80.88 95 PHE A N 1
ATOM 726 C CA . PHE A 1 95 ? -4.829 -3.920 -4.353 1.00 80.88 95 PHE A CA 1
ATOM 727 C C . PHE A 1 95 ? -5.652 -3.132 -5.354 1.00 80.88 95 PHE A C 1
ATOM 729 O O . PHE A 1 95 ? -5.890 -1.951 -5.122 1.00 80.88 95 PHE A O 1
ATOM 736 N N . VAL A 1 96 ? -6.105 -3.765 -6.438 1.00 83.00 96 VAL A N 1
ATOM 737 C CA . VAL A 1 96 ? -7.007 -3.110 -7.392 1.00 83.00 96 VAL A CA 1
ATOM 738 C C . VAL A 1 96 ? -8.295 -2.703 -6.678 1.00 83.00 96 VAL A C 1
ATOM 740 O O . VAL A 1 96 ? -8.702 -1.552 -6.771 1.00 83.00 96 VAL A O 1
ATOM 743 N N . GLN A 1 97 ? -8.878 -3.598 -5.877 1.00 83.81 97 GLN A N 1
ATOM 744 C CA . GLN A 1 97 ? -10.077 -3.300 -5.088 1.00 83.81 97 GLN A CA 1
ATOM 745 C C . GLN A 1 97 ? -9.853 -2.170 -4.077 1.00 83.81 97 GLN A C 1
ATOM 747 O O . GLN A 1 97 ? -10.645 -1.227 -4.039 1.00 83.81 97 GLN A O 1
ATOM 752 N N . LEU A 1 98 ? -8.779 -2.249 -3.278 1.00 86.69 98 LEU A N 1
ATOM 753 C CA . LEU A 1 98 ? -8.428 -1.206 -2.310 1.00 86.69 98 LEU A CA 1
ATOM 754 C C . LEU A 1 98 ? -8.266 0.150 -3.006 1.00 86.69 98 LEU A C 1
ATOM 756 O O . LEU A 1 98 ? -8.852 1.139 -2.576 1.00 86.69 98 LEU A O 1
ATOM 760 N N . PHE A 1 99 ? -7.495 0.179 -4.093 1.00 87.62 99 PHE A N 1
ATOM 761 C CA . PHE A 1 99 ? -7.195 1.392 -4.839 1.00 87.62 99 PHE A CA 1
ATOM 762 C C . PHE A 1 99 ? -8.448 1.999 -5.464 1.00 87.62 99 PHE A C 1
ATOM 764 O O . PHE A 1 99 ? -8.710 3.177 -5.252 1.00 87.62 99 PHE A O 1
ATOM 771 N N . THR A 1 100 ? -9.247 1.209 -6.190 1.00 88.12 100 THR A N 1
ATOM 772 C CA . THR A 1 100 ? -10.481 1.688 -6.826 1.00 88.12 100 THR A CA 1
ATOM 773 C C . THR A 1 100 ? -11.430 2.279 -5.791 1.00 88.12 100 THR A C 1
ATOM 775 O O . THR A 1 100 ? -11.918 3.392 -5.976 1.00 88.12 100 THR A O 1
ATOM 778 N N . ARG A 1 101 ? -11.632 1.589 -4.665 1.00 88.50 101 ARG A N 1
ATOM 779 C CA . ARG A 1 101 ? -12.485 2.082 -3.584 1.00 88.50 101 ARG A CA 1
ATOM 780 C C . ARG A 1 101 ? -11.974 3.404 -3.014 1.00 88.50 101 ARG A C 1
ATOM 782 O O . ARG A 1 101 ? -12.711 4.383 -3.004 1.00 88.50 101 ARG A O 1
ATOM 789 N N . PHE A 1 102 ? -10.713 3.445 -2.590 1.00 91.19 102 PHE A N 1
ATOM 790 C CA . PHE A 1 102 ? -10.154 4.635 -1.952 1.00 91.19 102 PHE A CA 1
ATOM 791 C C . PHE A 1 102 ? -10.036 5.810 -2.926 1.00 91.19 102 PHE A C 1
ATOM 793 O O . PHE A 1 102 ? -10.214 6.947 -2.509 1.00 91.19 102 PHE A O 1
ATOM 800 N N . SER A 1 103 ? -9.794 5.554 -4.216 1.00 92.12 103 SER A N 1
ATOM 801 C CA . SER A 1 103 ? -9.794 6.598 -5.246 1.00 92.12 103 SER A CA 1
ATOM 802 C C . SER A 1 103 ? -11.173 7.230 -5.426 1.00 92.12 103 SER A C 1
ATOM 804 O O . SER A 1 103 ? -11.264 8.429 -5.660 1.00 92.12 103 SER A O 1
ATOM 806 N N . SER A 1 104 ? -12.239 6.436 -5.270 1.00 93.00 104 SER A N 1
ATOM 807 C CA . SER A 1 104 ? -13.610 6.935 -5.312 1.00 93.00 104 SER A CA 1
ATOM 808 C C . SER A 1 104 ? -13.950 7.709 -4.043 1.00 93.00 104 SER A C 1
ATOM 810 O O . SER A 1 104 ? -14.503 8.790 -4.137 1.00 93.00 104 SER A O 1
ATOM 812 N N . GLU A 1 105 ? -13.620 7.181 -2.862 1.00 91.88 105 GLU A N 1
ATOM 813 C CA . GLU A 1 105 ? -13.898 7.843 -1.576 1.00 91.88 105 GLU A CA 1
ATOM 814 C C . GLU A 1 105 ? -13.088 9.144 -1.412 1.00 91.88 105 GLU A C 1
ATOM 816 O O . GLU A 1 105 ? -13.546 10.094 -0.784 1.00 91.88 105 GLU A O 1
ATOM 821 N N . ALA A 1 106 ? -11.904 9.220 -2.025 1.00 93.00 106 ALA A N 1
ATOM 822 C CA . ALA A 1 106 ? -11.053 10.406 -2.041 1.00 93.00 106 ALA A CA 1
ATOM 823 C C . ALA A 1 106 ? -11.620 11.588 -2.848 1.00 93.00 106 ALA A C 1
ATOM 825 O O . ALA A 1 106 ? -11.025 12.665 -2.798 1.00 93.00 106 ALA A O 1
ATOM 826 N N . SER A 1 107 ? -12.744 11.437 -3.566 1.00 91.12 107 SER A N 1
ATOM 827 C CA . SER A 1 107 ? -13.441 12.590 -4.157 1.00 91.12 107 SER A CA 1
ATOM 828 C C . SER A 1 107 ? -13.984 13.547 -3.093 1.00 91.12 107 SER A C 1
ATOM 830 O O . SER A 1 107 ? -14.175 14.724 -3.376 1.00 91.12 107 SER A O 1
ATOM 832 N N . GLU A 1 108 ? -14.204 13.054 -1.873 1.00 92.38 108 GLU A N 1
ATOM 833 C CA . GLU A 1 108 ? -14.570 13.856 -0.710 1.00 92.38 108 GLU A CA 1
ATOM 834 C C . GLU A 1 108 ? -13.313 14.478 -0.078 1.00 92.38 108 GLU A C 1
ATOM 836 O O . GLU A 1 108 ? -12.417 13.759 0.369 1.00 92.38 108 GLU A O 1
ATOM 841 N N . GLU A 1 109 ? -13.249 15.809 0.025 1.00 90.88 109 GLU A N 1
ATOM 842 C CA . GLU A 1 109 ? -12.065 16.531 0.538 1.00 90.88 109 GLU A CA 1
ATOM 843 C C . GLU A 1 109 ? -11.674 16.140 1.972 1.00 90.88 109 GLU A C 1
ATOM 845 O O . GLU A 1 109 ? -10.500 16.140 2.341 1.00 90.88 109 GLU A O 1
ATOM 850 N N . GLN A 1 110 ? -12.665 15.771 2.782 1.00 91.81 110 GLN A N 1
ATOM 851 C CA . GLN A 1 110 ? -12.487 15.367 4.177 1.00 91.81 110 GLN A CA 1
ATOM 852 C C . GLN A 1 110 ? -11.991 13.922 4.347 1.00 91.81 110 GLN A C 1
ATOM 854 O O . GLN A 1 110 ? -11.678 13.506 5.465 1.00 91.81 110 GLN A O 1
ATOM 859 N N . HIS A 1 111 ? -11.937 13.129 3.273 1.00 92.00 111 HIS A N 1
ATOM 860 C CA . HIS A 1 111 ? -11.500 11.742 3.365 1.00 92.00 111 HIS A CA 1
ATOM 861 C C . HIS A 1 111 ? -9.978 11.664 3.599 1.00 92.00 111 HIS A C 1
ATOM 863 O O . HIS A 1 111 ? -9.221 12.327 2.888 1.00 92.00 111 HIS A O 1
ATOM 869 N N . PRO A 1 112 ? -9.471 10.806 4.510 1.00 91.62 112 PRO A N 1
ATOM 870 C CA . PRO A 1 112 ? -8.029 10.697 4.784 1.00 91.62 112 PRO A CA 1
ATOM 871 C C . PRO A 1 112 ? -7.161 10.381 3.554 1.00 91.62 112 PRO A C 1
ATOM 873 O O . PRO A 1 112 ? -5.984 10.734 3.505 1.00 91.62 112 PRO A O 1
ATOM 876 N N . ALA A 1 113 ? -7.736 9.735 2.535 1.00 93.12 113 ALA A N 1
ATOM 877 C CA . ALA A 1 113 ? -7.038 9.433 1.285 1.00 93.12 113 ALA A CA 1
ATOM 878 C C . ALA A 1 113 ? -6.995 10.601 0.282 1.00 93.12 113 ALA A C 1
ATOM 880 O O . ALA A 1 113 ? -6.271 10.498 -0.707 1.00 93.12 113 ALA A O 1
ATOM 881 N N . HIS A 1 114 ? -7.731 11.695 0.514 1.00 93.25 114 HIS A N 1
ATOM 882 C CA . HIS A 1 114 ? -7.851 12.810 -0.430 1.00 93.25 114 HIS A CA 1
ATOM 883 C C . HIS A 1 114 ? -6.484 13.386 -0.815 1.00 93.25 114 HIS A C 1
ATOM 885 O O . HIS A 1 114 ? -6.133 13.426 -1.994 1.00 93.25 114 HIS A O 1
ATOM 891 N N . ALA A 1 115 ? -5.664 13.738 0.181 1.00 92.75 115 ALA A N 1
ATOM 892 C CA . ALA A 1 115 ? -4.321 14.266 -0.055 1.00 92.75 115 ALA A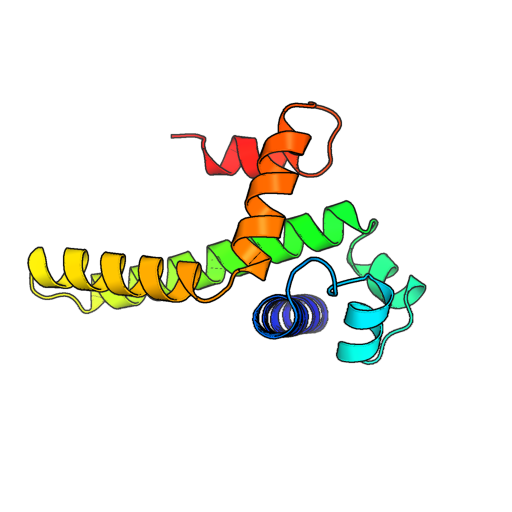 CA 1
ATOM 893 C C . ALA A 1 115 ? -3.438 13.277 -0.834 1.00 92.75 115 ALA A C 1
ATOM 895 O O . ALA A 1 115 ? -2.756 13.673 -1.770 1.00 92.75 115 ALA A O 1
ATOM 896 N N . PHE A 1 116 ? -3.503 11.981 -0.507 1.00 92.81 116 PHE A N 1
ATOM 897 C CA . PHE A 1 116 ? -2.721 10.956 -1.200 1.00 92.81 116 PHE A CA 1
ATOM 898 C C . PHE A 1 116 ? -3.054 10.882 -2.697 1.00 92.81 116 PHE A C 1
ATOM 900 O O . PHE A 1 116 ? -2.141 10.909 -3.517 1.00 92.81 116 PHE A O 1
ATOM 907 N N . PHE A 1 117 ? -4.337 10.823 -3.070 1.00 92.56 117 PHE A N 1
ATOM 908 C CA . PHE A 1 117 ? -4.717 10.746 -4.486 1.00 92.56 117 PHE A CA 1
ATOM 909 C C . PHE A 1 117 ? -4.507 12.066 -5.228 1.00 92.56 117 PHE A C 1
ATOM 911 O O . PHE A 1 117 ? -4.100 12.037 -6.388 1.00 92.56 117 PHE A O 1
ATOM 918 N N . ARG A 1 118 ? -4.730 13.209 -4.570 1.00 93.38 118 ARG A N 1
ATOM 919 C CA . ARG A 1 118 ? -4.425 14.527 -5.139 1.00 93.38 118 ARG A CA 1
ATOM 920 C C . ARG A 1 118 ? -2.941 14.644 -5.480 1.00 93.38 118 ARG A C 1
ATOM 922 O O . ARG A 1 118 ? -2.607 14.970 -6.613 1.00 93.38 118 ARG A O 1
ATOM 929 N N . ASP A 1 119 ? -2.066 14.345 -4.524 1.00 90.69 119 ASP A N 1
ATOM 930 C CA . ASP A 1 119 ? -0.619 14.485 -4.700 1.00 90.69 119 ASP A CA 1
ATOM 931 C C . ASP A 1 119 ? -0.081 13.450 -5.704 1.00 90.69 119 ASP A C 1
ATOM 933 O O . ASP A 1 119 ? 0.809 13.751 -6.492 1.00 90.69 119 ASP A O 1
ATOM 937 N N . ARG A 1 120 ? -0.665 12.243 -5.738 1.00 86.81 120 ARG A N 1
ATOM 938 C CA . ARG A 1 120 ? -0.318 11.186 -6.702 1.00 86.81 120 ARG A CA 1
ATOM 939 C C . ARG A 1 120 ? -0.570 11.579 -8.161 1.00 86.81 120 ARG A C 1
ATOM 941 O O . ARG A 1 120 ? 0.141 11.096 -9.039 1.00 86.81 120 ARG A O 1
ATOM 948 N N . TYR A 1 121 ? -1.602 12.376 -8.425 1.00 84.38 121 TYR A N 1
ATOM 949 C CA . TYR A 1 121 ? -1.982 12.792 -9.779 1.00 84.38 121 TYR A CA 1
ATOM 950 C C . TYR A 1 121 ? -1.600 14.238 -10.104 1.00 84.38 121 TYR A C 1
ATOM 952 O O . TYR A 1 121 ? -1.950 14.726 -11.179 1.00 84.38 121 TYR A O 1
ATOM 960 N N . ALA A 1 122 ? -0.889 14.920 -9.206 1.00 83.19 122 ALA A N 1
ATOM 961 C CA . ALA A 1 122 ? -0.280 16.201 -9.514 1.00 83.19 122 ALA A CA 1
ATOM 962 C C . ALA A 1 122 ? 0.835 15.972 -10.552 1.00 83.19 122 ALA A C 1
ATOM 964 O O . ALA A 1 122 ? 1.826 15.302 -10.262 1.00 83.19 122 ALA A O 1
ATOM 965 N N . VAL A 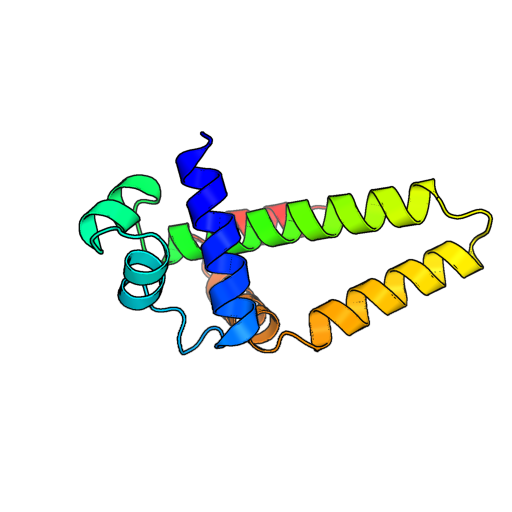1 123 ? 0.615 16.465 -11.775 1.00 54.00 123 VAL A N 1
ATOM 966 C CA . VAL A 1 123 ? 1.587 16.456 -12.885 1.00 54.00 123 VAL A CA 1
ATOM 967 C C . VAL A 1 123 ? 2.454 17.702 -12.817 1.00 54.00 123 VAL A C 1
ATOM 969 O O . VAL A 1 123 ? 1.875 18.792 -12.602 1.00 54.00 123 VAL A O 1
#

InterPro domains:
  IPR001647 DNA-binding HTH domain, TetR-type [PF00440] (7-53)
  IPR001647 DNA-binding HTH domain, TetR-type [PR00455] (7-20)
  IPR001647 DNA-binding HTH domain, TetR-type [PR00455] (28-51)
  IPR001647 DNA-binding HTH domain, TetR-type [PS50977] (1-61)
  IPR009057 Homedomain-like superfamily [SSF46689] (2-74)

pLDDT: mean 88.66, std 7.35, range [54.0, 97.75]

Foldseek 3Di:
DVLLLVLLVQLLVCCQPPAQVPSDLCVSCVSSVHDSVRSCVSQVDPQSSLLVSLVSVVVVLVVQLVVQVVPDPDPVSNVVSVVVSVVSVVSRNRVVVSCVVLLVVLVDVPRPCVVVNVVVPDD

Organism: NCBI:txid163361

Secondary structure (DSSP, 8-state):
-HHHHHHHHHHHHHHHHH-GGG--HHHHHHHTT--HHHHHHHHSSHHHHHHHHHHHHHHHHHHHHHHHHHT-SSHHHHHHHHHHHHHHHHT-HHHHHHHHHHHHHTTSTTSTTHHHHHHHT--